Protein AF-A0A4Q0M5Y8-F1 (afdb_monomer_lite)

Foldseek 3Di:
DDDPALDLDPDVPDDPPDDDPVVVVVQVVLCCVLCVVLVPDPQWDWDWQDQPNKTKIWTAGNDPVFGWIWIWTDDPNFIKIKIKDFPDFDAPPPWTKTKIWIWIDTSPPDPDTWTWIWIWTDPGLVCLVRIDIDIGRDPPDPVNVVQFQPVQLRVQLSSLVVCPNPSRSNRSSNVSSRVNRD

Structure (mmCIF, N/CA/C/O backbone):
data_AF-A0A4Q0M5Y8-F1
#
_entry.id   AF-A0A4Q0M5Y8-F1
#
loop_
_atom_site.group_PDB
_atom_site.id
_atom_site.type_symbol
_atom_site.label_atom_id
_atom_site.label_alt_id
_atom_site.label_comp_id
_atom_site.label_asym_id
_atom_site.label_entity_id
_atom_site.label_seq_id
_atom_site.pdbx_PDB_ins_code
_atom_site.Cartn_x
_atom_site.Cartn_y
_atom_site.Cartn_z
_atom_site.occupancy
_atom_site.B_iso_or_equiv
_atom_site.auth_seq_id
_atom_site.auth_comp_id
_atom_site.auth_asym_id
_atom_site.auth_atom_id
_atom_site.pdbx_PDB_model_num
ATOM 1 N N . MET A 1 1 ? 12.370 16.295 13.239 1.00 26.67 1 MET A N 1
ATOM 2 C CA . MET A 1 1 ? 12.910 15.254 12.340 1.00 26.67 1 MET A CA 1
ATOM 3 C C . MET A 1 1 ? 12.007 15.235 11.122 1.00 26.67 1 MET A C 1
ATOM 5 O O . MET A 1 1 ? 10.800 15.134 11.296 1.00 26.67 1 MET A O 1
ATOM 9 N N . ALA A 1 2 ? 12.552 15.524 9.942 1.00 23.98 2 ALA A N 1
ATOM 10 C CA . ALA A 1 2 ? 11.771 15.720 8.724 1.00 23.98 2 ALA A CA 1
ATOM 11 C C . ALA A 1 2 ? 11.333 14.360 8.162 1.00 23.98 2 ALA A C 1
ATOM 13 O O . ALA A 1 2 ? 12.161 13.613 7.642 1.00 23.98 2 ALA A O 1
ATOM 14 N N . GLY A 1 3 ? 10.046 14.035 8.301 1.00 25.25 3 GLY A N 1
ATOM 15 C CA . GLY A 1 3 ? 9.447 12.865 7.664 1.00 25.25 3 GLY A CA 1
ATOM 16 C C . GLY A 1 3 ? 9.497 13.028 6.149 1.00 25.25 3 GLY A C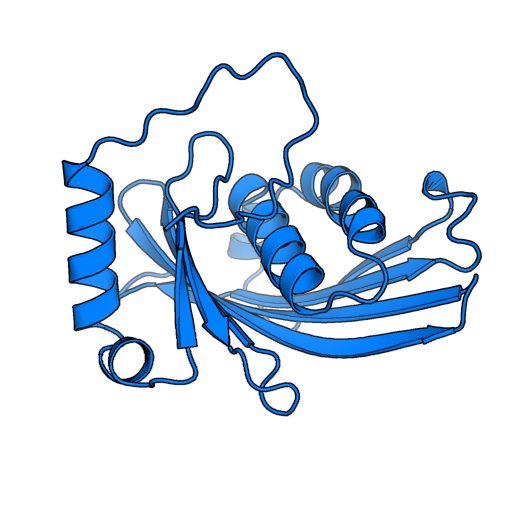 1
ATOM 17 O O . GLY A 1 3 ? 8.929 13.975 5.608 1.00 25.25 3 GLY A O 1
ATOM 18 N N . HIS A 1 4 ? 10.224 12.137 5.482 1.00 28.48 4 HIS A N 1
ATOM 19 C CA . HIS A 1 4 ? 10.259 12.042 4.028 1.00 28.48 4 HIS A CA 1
ATOM 20 C C . HIS A 1 4 ? 9.032 11.239 3.590 1.00 28.48 4 HIS A C 1
ATOM 22 O O . HIS A 1 4 ? 9.092 10.021 3.467 1.00 28.48 4 HIS A O 1
ATOM 28 N N . GLY A 1 5 ? 7.896 11.918 3.426 1.00 33.34 5 GLY A N 1
ATOM 29 C CA . GLY A 1 5 ? 6.733 11.330 2.765 1.00 33.34 5 GLY A CA 1
ATOM 30 C C . GLY A 1 5 ? 7.004 11.232 1.265 1.00 33.34 5 GLY A C 1
ATOM 31 O O . GLY A 1 5 ? 7.313 12.244 0.633 1.00 33.34 5 GLY A O 1
ATOM 32 N N . CYS A 1 6 ? 6.900 10.032 0.693 1.00 39.34 6 CYS A N 1
ATOM 33 C CA . CYS A 1 6 ? 6.895 9.852 -0.757 1.00 39.34 6 CYS A CA 1
ATOM 34 C C . CYS A 1 6 ? 5.561 10.396 -1.292 1.00 39.34 6 CYS A C 1
ATOM 36 O O . CYS A 1 6 ? 4.527 9.740 -1.221 1.00 39.34 6 CYS A O 1
ATOM 38 N N . GLY A 1 7 ? 5.568 11.655 -1.733 1.00 37.31 7 GLY A N 1
ATOM 39 C CA . GLY A 1 7 ? 4.396 12.326 -2.283 1.00 37.31 7 GLY A CA 1
ATOM 40 C C . GLY A 1 7 ? 4.082 11.821 -3.686 1.00 37.31 7 GLY A C 1
ATOM 41 O O . GLY A 1 7 ? 4.641 12.313 -4.662 1.00 37.31 7 GLY A O 1
ATOM 42 N N . CYS A 1 8 ? 3.156 10.876 -3.799 1.00 38.34 8 CYS A N 1
ATOM 43 C CA . CYS A 1 8 ? 2.543 10.518 -5.075 1.00 38.34 8 CYS A CA 1
ATOM 44 C C . CYS A 1 8 ? 1.396 11.494 -5.344 1.00 38.34 8 CYS A C 1
ATOM 46 O O . CYS A 1 8 ? 0.249 11.257 -4.986 1.00 38.34 8 CYS A O 1
ATOM 48 N N . GLY A 1 9 ? 1.747 12.658 -5.894 1.00 40.19 9 GLY A N 1
ATOM 49 C CA . GLY A 1 9 ? 0.818 13.764 -6.121 1.00 40.19 9 GLY A CA 1
ATOM 50 C C . GLY A 1 9 ? 1.440 14.845 -6.994 1.00 40.19 9 GLY A C 1
ATOM 51 O O . GLY A 1 9 ? 1.584 15.990 -6.574 1.00 40.19 9 GLY A O 1
ATOM 52 N N . GLY A 1 10 ? 1.876 14.466 -8.193 1.00 36.12 10 GLY A N 1
ATOM 53 C CA . GLY A 1 10 ? 2.345 15.404 -9.205 1.00 36.12 10 GLY A CA 1
ATOM 54 C C . GLY A 1 10 ? 1.178 16.056 -9.935 1.00 36.12 10 GLY A C 1
ATOM 55 O O . GLY A 1 10 ? 0.911 15.690 -11.065 1.00 36.12 10 GLY A O 1
ATOM 56 N N . ASP A 1 11 ? 0.516 17.017 -9.290 1.00 35.78 11 ASP A N 1
ATOM 57 C CA . ASP A 1 11 ? -0.146 18.131 -9.973 1.00 35.78 11 ASP A CA 1
ATOM 58 C C . ASP A 1 11 ? -0.009 19.374 -9.088 1.00 35.78 11 ASP A C 1
ATOM 60 O O . ASP A 1 11 ? -0.573 19.473 -7.994 1.00 35.78 11 ASP A O 1
ATOM 64 N N . GLY A 1 12 ? 0.800 20.329 -9.554 1.00 34.84 12 GLY A N 1
ATOM 65 C CA . GLY A 1 12 ? 1.208 21.550 -8.847 1.00 34.84 12 GLY A CA 1
ATOM 66 C C . GLY A 1 12 ? 0.095 22.574 -8.589 1.00 34.84 12 GLY A C 1
ATOM 67 O O . GLY A 1 12 ? 0.387 23.757 -8.426 1.00 34.84 12 GLY A O 1
ATOM 68 N N . SER A 1 13 ? -1.170 22.152 -8.564 1.00 35.44 13 SER A N 1
ATOM 69 C CA . SER A 1 13 ? -2.338 22.987 -8.266 1.00 35.44 13 SER A CA 1
ATOM 70 C C . SER A 1 13 ? -2.887 22.802 -6.850 1.00 35.44 13 SER A C 1
ATOM 72 O O . SER A 1 13 ? -3.682 23.625 -6.397 1.00 35.44 13 SER A O 1
ATOM 74 N N . ASN A 1 14 ? -2.472 21.760 -6.127 1.00 40.00 14 ASN A N 1
ATOM 75 C CA . ASN A 1 14 ? -2.890 21.556 -4.744 1.00 40.00 14 ASN A CA 1
ATOM 76 C C . ASN A 1 14 ? -1.882 22.242 -3.815 1.00 40.00 14 ASN A C 1
ATOM 78 O O . ASN A 1 14 ? -0.766 21.766 -3.622 1.00 40.00 14 ASN A O 1
ATOM 82 N N . GLY A 1 15 ? -2.267 23.393 -3.253 1.00 32.94 15 GLY A N 1
ATOM 83 C CA . GLY A 1 15 ? -1.515 24.033 -2.169 1.00 32.94 15 GLY A CA 1
ATOM 84 C C . GLY A 1 15 ? -1.272 23.065 -0.996 1.00 32.94 15 GLY A C 1
ATOM 85 O O . GLY A 1 15 ? -1.869 21.989 -0.957 1.00 32.94 15 GLY A O 1
ATOM 86 N N . PRO A 1 16 ? -0.412 23.412 -0.019 1.00 43.25 16 PRO A N 1
ATOM 87 C CA . PRO A 1 16 ? -0.099 22.514 1.089 1.00 43.25 16 PRO A CA 1
ATOM 88 C C . PRO A 1 16 ? -1.387 22.056 1.780 1.00 43.25 16 PRO A C 1
ATOM 90 O O . PRO A 1 16 ? -2.091 22.865 2.391 1.00 43.25 16 PRO A O 1
ATOM 93 N N . VAL A 1 17 ? -1.696 20.760 1.672 1.00 53.62 17 VAL A N 1
ATOM 94 C CA . VAL A 1 17 ? -2.857 20.161 2.331 1.00 53.62 17 VAL A CA 1
ATOM 95 C C . VAL A 1 17 ? -2.591 20.205 3.830 1.00 53.62 17 VAL A C 1
ATOM 97 O O . VAL A 1 17 ? -1.774 19.458 4.368 1.00 53.62 17 VAL A O 1
ATOM 100 N N . ARG A 1 18 ? -3.241 21.144 4.518 1.00 54.34 18 ARG A N 1
ATOM 101 C CA . ARG A 1 18 ? -3.193 21.227 5.976 1.00 54.34 18 ARG A CA 1
ATOM 102 C C . ARG A 1 18 ? -4.230 20.272 6.540 1.00 54.34 18 ARG A C 1
ATOM 104 O O . ARG A 1 18 ? -5.415 20.593 6.579 1.00 54.34 18 ARG A O 1
ATOM 111 N N . TYR A 1 19 ? -3.776 19.113 6.997 1.00 65.31 19 TYR A N 1
ATOM 112 C CA . TYR A 1 19 ? -4.625 18.215 7.767 1.00 65.31 19 TYR A CA 1
ATOM 113 C C . TYR A 1 19 ? -4.960 18.842 9.123 1.00 65.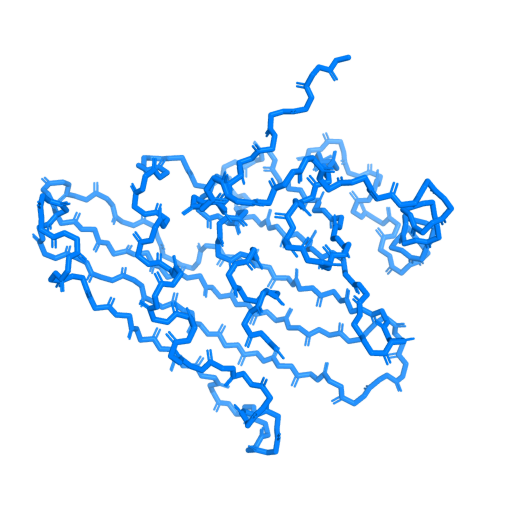31 19 TYR A C 1
ATOM 115 O O . TYR A 1 19 ? -4.102 19.426 9.789 1.00 65.31 19 TYR A O 1
ATOM 123 N N . ASN A 1 20 ? -6.219 18.725 9.541 1.00 71.06 20 ASN A N 1
ATOM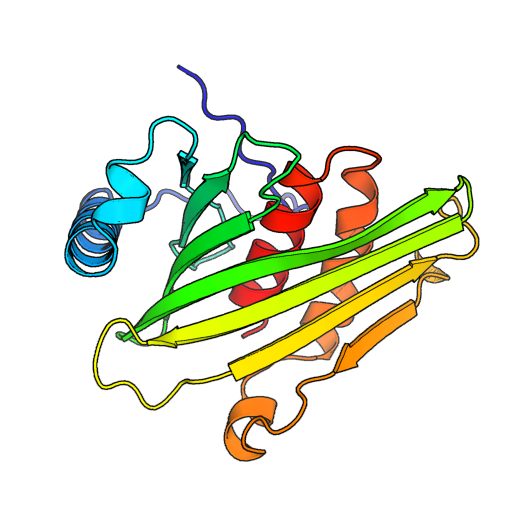 124 C CA . ASN A 1 20 ? -6.639 19.149 10.869 1.00 71.06 20 ASN A CA 1
ATOM 125 C C . ASN A 1 20 ? -5.947 18.262 11.921 1.00 71.06 20 ASN A C 1
ATOM 127 O O . ASN A 1 20 ? -6.111 17.042 11.900 1.00 71.06 20 ASN A O 1
ATOM 131 N N . ALA A 1 21 ? -5.201 18.874 12.848 1.00 72.94 21 ALA A N 1
ATOM 132 C CA . ALA A 1 21 ? -4.476 18.171 13.907 1.00 72.94 21 ALA A CA 1
ATOM 133 C C . ALA A 1 21 ? -5.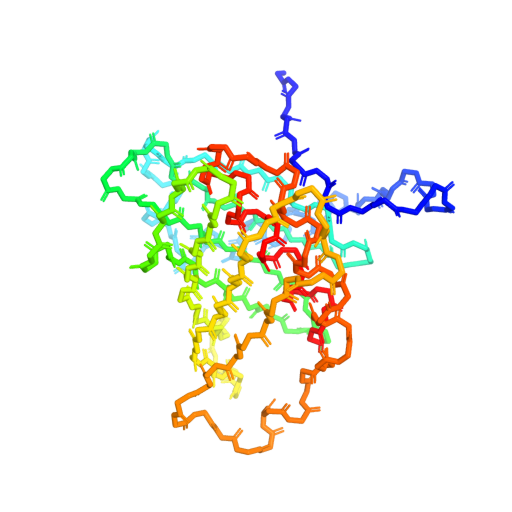386 17.247 14.737 1.00 72.94 21 ALA A C 1
ATOM 135 O O . ALA A 1 21 ? -4.990 16.131 15.062 1.00 72.94 21 ALA A O 1
ATOM 136 N N . THR A 1 22 ? -6.628 17.664 15.003 1.00 79.81 22 THR A N 1
ATOM 137 C CA . THR A 1 22 ? -7.631 16.845 15.697 1.00 79.81 22 THR A CA 1
ATOM 138 C C . THR A 1 22 ? -8.001 15.602 14.895 1.00 79.81 22 THR A C 1
ATOM 140 O O . THR A 1 22 ? -8.150 14.528 15.467 1.00 79.81 22 THR A O 1
ATOM 143 N N . SER A 1 23 ? -8.118 15.714 13.570 1.00 74.12 23 SER A N 1
ATOM 144 C CA . SER A 1 23 ? -8.430 14.571 12.708 1.00 74.12 23 SER A CA 1
ATOM 145 C C . SER A 1 23 ? -7.282 13.564 12.672 1.00 74.12 23 SER A C 1
ATOM 147 O O . SER A 1 23 ? -7.541 12.366 12.760 1.00 74.12 23 SER A O 1
ATOM 149 N N . VAL A 1 24 ? -6.020 14.017 12.603 1.00 77.25 24 VAL A N 1
ATOM 150 C CA . VAL A 1 24 ? -4.872 13.086 12.641 1.00 77.25 24 VAL A CA 1
ATOM 151 C C . VAL A 1 24 ? -4.692 12.468 14.016 1.00 77.25 24 VAL A C 1
ATOM 153 O O . VAL A 1 24 ? -4.402 11.276 14.095 1.00 77.25 24 VAL A O 1
ATOM 156 N N . GLN A 1 25 ? -4.949 13.213 15.091 1.00 81.56 25 GLN A N 1
ATOM 157 C CA . GLN A 1 25 ? -4.960 12.645 16.433 1.00 81.56 25 GLN A CA 1
ATOM 158 C C . GLN A 1 25 ? -6.043 11.566 16.568 1.00 81.56 25 GLN A C 1
ATOM 160 O O . GLN A 1 25 ? -5.734 10.451 16.979 1.00 81.56 25 GLN A O 1
ATOM 165 N N . LEU A 1 26 ? -7.276 11.851 16.137 1.00 83.00 26 LEU A N 1
ATOM 166 C CA . LEU A 1 26 ? -8.382 10.894 16.185 1.00 83.00 26 LEU A CA 1
ATOM 167 C C . LEU A 1 26 ? -8.079 9.628 15.371 1.00 83.00 26 LEU A C 1
ATOM 169 O O . LEU A 1 26 ? -8.319 8.518 15.844 1.00 83.00 26 LEU A O 1
ATOM 173 N N . LEU A 1 27 ? -7.530 9.780 14.161 1.00 81.19 27 LEU A N 1
ATOM 174 C CA . LEU A 1 27 ? -7.111 8.651 13.330 1.00 81.19 27 LEU A CA 1
ATOM 175 C C . LEU A 1 27 ? -6.006 7.837 14.013 1.00 81.19 27 LEU A C 1
ATOM 177 O O . LEU A 1 27 ? -6.081 6.613 14.029 1.00 81.19 27 LEU A O 1
ATOM 181 N N . THR A 1 28 ? -5.021 8.505 14.615 1.00 82.75 28 THR A N 1
ATOM 182 C CA . THR A 1 28 ? -3.912 7.849 15.326 1.00 82.75 28 THR A CA 1
ATOM 183 C C . THR A 1 28 ? -4.409 7.065 16.539 1.00 82.75 28 THR A C 1
ATOM 185 O O . THR A 1 28 ? -4.008 5.922 16.738 1.00 82.75 28 THR A O 1
ATOM 188 N N . GLU A 1 29 ? -5.310 7.638 17.336 1.00 86.31 29 GLU A N 1
ATOM 189 C CA . GLU A 1 29 ? -5.908 6.978 18.503 1.00 86.31 29 GLU A CA 1
ATOM 190 C C . GLU A 1 29 ? -6.747 5.759 18.096 1.00 86.31 29 GLU A C 1
ATOM 192 O O . GLU A 1 29 ? -6.647 4.694 18.713 1.00 86.31 29 GLU A O 1
ATOM 197 N N . ARG A 1 30 ? -7.533 5.876 17.017 1.00 84.38 30 ARG A N 1
ATOM 198 C CA . ARG A 1 30 ? -8.291 4.751 16.448 1.00 84.38 30 ARG A CA 1
ATOM 199 C C . ARG A 1 30 ? -7.363 3.660 15.921 1.00 84.38 30 ARG A C 1
ATOM 201 O O . ARG A 1 30 ? -7.542 2.503 16.290 1.00 84.38 30 ARG A O 1
ATOM 208 N N . ALA A 1 31 ? -6.362 4.022 15.122 1.00 84.75 31 ALA A N 1
ATOM 209 C CA . ALA A 1 31 ? -5.372 3.091 14.588 1.00 84.75 31 ALA A CA 1
ATOM 210 C C . ALA A 1 31 ? -4.656 2.332 15.714 1.00 84.75 31 ALA A C 1
ATOM 212 O O . ALA A 1 31 ? -4.579 1.106 15.686 1.00 84.75 31 ALA A O 1
ATOM 213 N N . ARG A 1 32 ? -4.219 3.051 16.754 1.00 85.62 32 ARG A N 1
ATOM 214 C CA . ARG A 1 32 ? -3.559 2.477 17.930 1.00 85.62 32 ARG A CA 1
ATOM 215 C C . ARG A 1 32 ? -4.467 1.514 18.692 1.00 85.62 32 ARG A C 1
ATOM 217 O O . ARG A 1 32 ? -4.024 0.441 19.076 1.00 85.62 32 ARG A O 1
ATOM 224 N N . THR A 1 33 ? -5.743 1.857 18.856 1.00 86.12 33 THR A N 1
ATOM 225 C CA . THR A 1 33 ? -6.715 0.994 19.549 1.00 86.12 33 THR A CA 1
ATOM 226 C C . THR A 1 33 ? -6.919 -0.340 18.822 1.00 86.12 33 THR A C 1
ATOM 228 O O . THR A 1 33 ? -7.020 -1.378 19.469 1.00 86.12 33 THR A O 1
ATOM 231 N N . PHE A 1 34 ? -6.972 -0.326 17.487 1.00 80.75 34 PHE A N 1
ATOM 232 C CA . PHE A 1 34 ? -7.214 -1.530 16.684 1.00 80.75 34 PHE A CA 1
ATOM 233 C C . PHE A 1 34 ? -5.949 -2.320 16.345 1.00 80.75 34 PHE A C 1
ATOM 235 O O . PHE A 1 34 ? -6.046 -3.508 16.049 1.00 80.75 34 PHE A O 1
ATOM 242 N N . ASN A 1 35 ? -4.775 -1.687 16.370 1.00 79.06 35 ASN A N 1
ATOM 243 C CA . ASN A 1 35 ? -3.526 -2.326 15.968 1.00 79.06 35 ASN A CA 1
ATOM 244 C C . ASN A 1 35 ? -2.341 -1.903 16.850 1.00 79.06 35 ASN A C 1
ATOM 246 O O . ASN A 1 35 ? -1.293 -1.484 16.366 1.00 79.06 35 ASN A O 1
ATOM 250 N N . GLN A 1 36 ? -2.517 -2.014 18.169 1.00 83.56 36 GLN A N 1
ATOM 251 C CA . GLN A 1 36 ? -1.508 -1.653 19.171 1.00 83.56 36 GLN A CA 1
ATOM 252 C C . GLN A 1 36 ? -0.155 -2.338 18.903 1.00 83.56 36 GLN A C 1
ATOM 254 O O . GLN A 1 36 ? 0.887 -1.695 18.997 1.00 83.56 36 GLN A O 1
ATOM 259 N N . ALA A 1 37 ? -0.174 -3.603 18.469 1.00 82.19 37 ALA A N 1
ATOM 260 C CA . ALA A 1 37 ? 1.030 -4.363 18.137 1.00 82.19 37 ALA A CA 1
ATOM 261 C C . ALA A 1 37 ? 1.878 -3.709 17.030 1.00 82.19 37 ALA A C 1
ATOM 263 O O . ALA A 1 37 ? 3.103 -3.743 17.113 1.00 82.19 37 ALA A O 1
ATOM 264 N N . ALA A 1 38 ? 1.255 -3.080 16.025 1.00 80.12 38 ALA A N 1
ATOM 265 C CA . ALA A 1 38 ? 1.988 -2.368 14.981 1.00 80.12 38 ALA A CA 1
ATOM 266 C C . ALA A 1 38 ? 2.667 -1.090 15.510 1.00 80.12 38 ALA A C 1
ATOM 268 O O . ALA A 1 38 ? 3.765 -0.752 15.084 1.00 80.12 38 ALA A O 1
ATOM 269 N N . PHE A 1 39 ? 2.048 -0.395 16.468 1.00 79.56 39 PHE A N 1
ATOM 270 C CA . PHE A 1 39 ? 2.638 0.799 17.090 1.00 79.56 39 PHE A CA 1
ATOM 271 C C . PHE A 1 39 ? 3.745 0.478 18.097 1.00 79.56 39 PHE A C 1
ATOM 273 O O . PHE A 1 39 ? 4.608 1.320 18.336 1.00 79.56 39 PHE A O 1
ATOM 280 N N . ASP A 1 40 ? 3.715 -0.715 18.688 1.00 81.62 40 ASP A N 1
ATOM 281 C CA . ASP A 1 40 ? 4.724 -1.167 19.648 1.00 81.62 40 ASP A CA 1
ATOM 282 C C . ASP A 1 40 ? 5.922 -1.852 18.967 1.00 81.62 40 ASP A C 1
ATOM 284 O O . ASP A 1 40 ? 6.924 -2.142 19.624 1.00 81.62 40 ASP A O 1
ATOM 288 N N . ASN A 1 41 ? 5.846 -2.106 17.655 1.00 77.56 41 ASN A N 1
ATOM 289 C CA . ASN A 1 41 ? 6.928 -2.717 16.895 1.00 77.56 41 ASN A CA 1
ATOM 290 C C . ASN A 1 41 ? 7.989 -1.663 16.513 1.00 77.56 41 ASN A C 1
ATOM 292 O O . ASN A 1 41 ? 7.707 -0.781 15.702 1.00 77.56 41 ASN A O 1
ATOM 296 N N . PRO A 1 42 ? 9.231 -1.762 17.024 1.00 75.31 42 PRO A N 1
ATOM 297 C CA . PRO A 1 42 ? 10.281 -0.781 16.746 1.00 75.31 42 PRO A CA 1
ATOM 298 C C . PRO A 1 42 ? 10.770 -0.788 15.288 1.00 75.31 42 PRO A C 1
ATOM 300 O O . PRO A 1 42 ? 11.410 0.173 14.865 1.00 75.31 42 PRO A O 1
ATOM 303 N N . ASN A 1 43 ? 10.475 -1.846 14.525 1.00 75.19 43 ASN A N 1
ATOM 304 C CA . ASN A 1 43 ? 10.810 -1.955 13.103 1.00 75.19 43 ASN A CA 1
ATOM 305 C C . ASN A 1 43 ? 9.755 -1.305 12.200 1.00 75.19 43 ASN A C 1
ATOM 307 O O . ASN A 1 43 ? 9.906 -1.306 10.982 1.00 75.19 43 ASN A O 1
ATOM 311 N N . LEU A 1 44 ? 8.670 -0.788 12.776 1.00 77.12 44 LEU A N 1
ATOM 312 C CA . LEU A 1 44 ? 7.622 -0.104 12.045 1.00 77.12 44 LEU A CA 1
ATOM 313 C C . LEU A 1 44 ? 7.720 1.404 12.290 1.00 77.12 44 LEU A C 1
ATOM 315 O O . LEU A 1 44 ? 7.788 1.872 13.426 1.00 77.12 44 LEU A O 1
ATOM 319 N N . GLN A 1 45 ? 7.722 2.185 11.214 1.00 79.00 45 GLN A N 1
ATOM 320 C CA . GLN A 1 45 ? 7.758 3.641 11.274 1.00 79.00 45 GLN A CA 1
ATOM 321 C C . GLN A 1 45 ? 6.414 4.222 10.867 1.00 79.00 45 GLN A C 1
ATOM 323 O O . GLN A 1 45 ? 5.894 3.942 9.790 1.00 79.00 45 GLN A O 1
ATOM 328 N N . THR A 1 46 ? 5.859 5.070 11.729 1.00 79.12 46 THR A N 1
ATOM 329 C CA . THR A 1 46 ? 4.628 5.797 11.429 1.00 79.12 46 THR A CA 1
ATOM 330 C C . THR A 1 46 ? 4.935 7.078 10.656 1.00 79.12 46 THR A C 1
ATOM 332 O O . THR A 1 46 ? 5.753 7.894 11.084 1.00 79.12 46 THR A O 1
ATOM 335 N N . SER A 1 47 ? 4.232 7.297 9.551 1.00 75.62 47 SER A N 1
ATOM 336 C CA . SER A 1 47 ? 4.282 8.521 8.762 1.00 75.62 47 SER A CA 1
ATOM 337 C C . SER A 1 47 ? 2.873 8.965 8.352 1.00 75.62 47 SER A C 1
ATOM 339 O O . SER A 1 47 ? 1.915 8.194 8.383 1.00 75.62 47 SER A O 1
ATOM 341 N N . LEU A 1 48 ? 2.717 10.246 8.016 1.00 73.81 48 LEU A N 1
ATOM 342 C CA . LEU A 1 48 ? 1.484 10.732 7.401 1.00 73.81 48 LEU A CA 1
ATOM 343 C C . LEU A 1 48 ? 1.608 10.565 5.890 1.00 73.81 48 LEU A C 1
ATOM 345 O O . LEU A 1 48 ? 2.509 11.149 5.284 1.00 73.81 48 LEU A O 1
ATOM 349 N N . LEU A 1 49 ? 0.681 9.819 5.295 1.00 71.81 49 LEU A N 1
ATOM 350 C CA . LEU A 1 49 ? 0.607 9.664 3.851 1.00 71.81 49 LEU A CA 1
ATOM 351 C C . LEU A 1 49 ? -0.333 10.735 3.300 1.00 71.81 49 LEU A C 1
ATOM 353 O O . LEU A 1 49 ? -1.512 10.798 3.657 1.00 71.81 49 LEU A O 1
ATOM 357 N N . ALA A 1 50 ? 0.197 11.616 2.455 1.00 63.53 50 ALA A N 1
ATOM 358 C CA . ALA A 1 50 ? -0.610 12.657 1.843 1.00 63.53 50 ALA A CA 1
ATOM 359 C C . ALA A 1 50 ? -1.369 12.091 0.637 1.00 63.53 50 ALA A C 1
ATOM 361 O O . ALA A 1 50 ? -0.765 11.860 -0.405 1.00 63.53 50 ALA A O 1
ATOM 362 N N . VAL A 1 51 ? -2.685 11.895 0.770 1.00 65.81 51 VAL A N 1
ATOM 363 C CA . VAL A 1 51 ? -3.523 11.310 -0.288 1.00 65.81 51 VAL A CA 1
ATOM 364 C C . VAL A 1 51 ? -4.670 12.253 -0.657 1.00 65.81 51 VAL A C 1
ATOM 366 O O . VAL A 1 51 ? -5.828 12.047 -0.290 1.00 65.81 51 VAL A O 1
ATOM 369 N N . GLY A 1 52 ? -4.354 13.328 -1.382 1.00 64.06 52 GLY A N 1
ATOM 370 C CA . GLY A 1 52 ? -5.350 14.319 -1.806 1.00 64.06 52 GLY A CA 1
ATOM 371 C C . GLY A 1 52 ? -6.154 14.886 -0.617 1.00 64.06 52 GLY A C 1
ATOM 372 O O . GLY A 1 52 ? -5.546 15.371 0.336 1.00 64.06 52 GLY A O 1
ATOM 373 N N . PRO A 1 53 ? -7.505 14.857 -0.636 1.00 62.66 53 PRO A N 1
ATOM 374 C CA . PRO A 1 53 ? -8.327 15.297 0.496 1.00 62.66 53 PRO A CA 1
ATOM 375 C C . PRO A 1 53 ? -8.436 14.257 1.626 1.00 62.66 53 PRO A C 1
ATOM 377 O O . PRO A 1 53 ? -8.991 14.568 2.681 1.00 62.66 53 PRO A O 1
ATOM 380 N N . ASN A 1 54 ? -7.955 13.027 1.418 1.00 70.12 54 ASN A N 1
ATOM 381 C CA . ASN A 1 54 ? -8.068 11.951 2.394 1.00 70.12 54 ASN A CA 1
ATOM 382 C C . ASN A 1 54 ? -6.908 12.013 3.387 1.00 70.12 54 ASN A C 1
ATOM 384 O O . ASN A 1 54 ? -5.737 12.101 3.019 1.00 70.12 54 ASN A O 1
ATOM 388 N N . LEU A 1 55 ? -7.246 11.931 4.671 1.00 73.81 55 LEU A N 1
ATOM 389 C CA . LEU A 1 55 ? -6.265 11.782 5.732 1.00 73.81 55 LEU A CA 1
ATOM 390 C C . LEU A 1 55 ? -5.907 10.301 5.884 1.00 73.81 55 LEU A C 1
ATOM 392 O O . LEU A 1 55 ? -6.785 9.485 6.187 1.00 73.81 55 LEU A O 1
ATOM 396 N N . ALA A 1 56 ? -4.623 9.986 5.722 1.00 81.81 56 ALA A N 1
ATOM 397 C CA . ALA A 1 56 ? -4.082 8.648 5.897 1.00 81.81 56 ALA A CA 1
ATOM 398 C C . ALA A 1 56 ? -2.841 8.651 6.808 1.00 81.81 56 ALA A C 1
ATOM 400 O O . ALA A 1 56 ? -1.998 9.550 6.760 1.00 81.81 56 ALA A O 1
ATOM 401 N N . LEU A 1 57 ? -2.749 7.632 7.654 1.00 83.94 57 LEU A N 1
ATOM 402 C CA . LEU A 1 57 ? -1.623 7.335 8.527 1.00 83.94 57 LEU A CA 1
ATOM 403 C C . LEU A 1 57 ? -1.014 6.021 8.049 1.00 83.94 57 LEU A C 1
ATOM 405 O O . LEU A 1 57 ? -1.678 4.992 8.097 1.00 83.94 57 LEU A O 1
ATOM 409 N N . GLU A 1 58 ? 0.226 6.057 7.596 1.00 86.12 58 GLU A N 1
ATOM 410 C CA . GLU A 1 58 ? 0.956 4.877 7.154 1.00 86.12 58 GLU A CA 1
ATOM 411 C C . GLU A 1 58 ? 1.879 4.386 8.270 1.00 86.12 58 GLU A C 1
ATOM 413 O O . GLU A 1 58 ? 2.565 5.172 8.919 1.00 86.12 58 GLU A O 1
ATOM 418 N N . ILE A 1 59 ? 1.905 3.078 8.490 1.00 85.50 59 ILE A N 1
ATOM 419 C CA . ILE A 1 59 ? 2.890 2.386 9.308 1.00 85.50 59 ILE A CA 1
ATOM 420 C C . ILE A 1 59 ? 3.656 1.460 8.375 1.00 85.50 59 ILE A C 1
ATOM 422 O O . ILE A 1 59 ? 3.113 0.473 7.887 1.00 85.50 59 ILE A O 1
ATOM 426 N N . LEU A 1 60 ? 4.913 1.800 8.127 1.00 84.44 60 LEU A N 1
ATOM 427 C CA . LEU A 1 60 ? 5.751 1.139 7.141 1.00 84.44 60 LEU A CA 1
ATOM 428 C C . LEU A 1 60 ? 6.847 0.341 7.831 1.00 84.44 60 LEU A C 1
ATOM 430 O O . LEU A 1 60 ? 7.508 0.846 8.740 1.00 84.44 60 LEU A O 1
ATOM 434 N N . SER A 1 61 ? 7.068 -0.887 7.381 1.00 81.44 61 SER A N 1
ATOM 435 C CA . SER A 1 61 ? 8.191 -1.679 7.863 1.00 81.44 61 SER A CA 1
ATOM 436 C C . SER A 1 61 ? 9.529 -1.136 7.373 1.00 81.44 61 SER A C 1
ATOM 438 O O . SER A 1 61 ? 9.657 -0.657 6.246 1.00 81.44 61 SER A O 1
ATOM 440 N N . SER A 1 62 ? 10.546 -1.200 8.229 1.00 77.00 62 SER A N 1
ATOM 441 C CA . SER A 1 62 ? 11.947 -0.984 7.860 1.00 77.00 62 SER A CA 1
ATOM 442 C C . SER A 1 62 ? 12.710 -2.288 7.610 1.00 77.00 62 SER A C 1
ATOM 444 O O . SER A 1 62 ? 13.890 -2.234 7.276 1.00 77.00 62 SER A O 1
ATOM 446 N N . ASP A 1 63 ? 12.074 -3.448 7.796 1.00 78.19 63 ASP A N 1
ATOM 447 C CA . ASP A 1 63 ? 12.678 -4.764 7.570 1.00 78.19 63 ASP A CA 1
ATOM 448 C C . ASP A 1 63 ? 12.460 -5.214 6.118 1.00 78.19 63 ASP A C 1
ATOM 450 O O . ASP A 1 63 ? 11.329 -5.375 5.663 1.00 78.19 63 ASP A O 1
ATOM 454 N N . GLU A 1 64 ? 13.547 -5.448 5.381 1.00 70.81 64 GLU A N 1
ATOM 455 C CA . GLU A 1 64 ? 13.492 -5.917 3.990 1.00 70.81 64 GLU A CA 1
ATOM 456 C C . GLU A 1 64 ? 12.895 -7.325 3.840 1.00 70.81 64 GLU A C 1
ATOM 458 O O . GLU A 1 64 ? 12.493 -7.696 2.733 1.00 70.81 64 GLU A O 1
ATOM 463 N N . ASN A 1 65 ? 12.820 -8.103 4.926 1.00 74.38 65 ASN A N 1
ATOM 464 C CA . ASN A 1 65 ? 12.162 -9.411 4.954 1.00 74.38 65 ASN A CA 1
ATOM 465 C C . ASN A 1 65 ? 10.662 -9.315 5.270 1.00 74.38 65 ASN A C 1
ATOM 467 O O . ASN A 1 65 ? 9.945 -10.297 5.087 1.00 74.38 65 ASN A O 1
ATOM 471 N N . ASP A 1 66 ? 10.186 -8.153 5.722 1.00 74.75 66 ASP A N 1
ATOM 472 C CA . ASP A 1 66 ? 8.783 -7.880 6.040 1.00 74.75 66 ASP A CA 1
ATOM 473 C C . ASP A 1 66 ? 8.340 -6.620 5.288 1.00 74.75 66 ASP A C 1
ATOM 475 O O . ASP A 1 66 ? 8.195 -5.544 5.865 1.00 74.75 66 ASP A O 1
ATOM 479 N N . LYS A 1 67 ? 8.179 -6.735 3.963 1.00 82.31 67 LYS A N 1
ATOM 480 C CA . LYS A 1 67 ? 7.872 -5.620 3.048 1.00 82.31 67 LYS A CA 1
ATOM 481 C C . LYS A 1 67 ? 6.400 -5.211 3.104 1.00 82.31 67 LYS A C 1
ATOM 483 O O . LYS A 1 67 ? 5.681 -5.304 2.108 1.00 82.31 67 LYS A O 1
ATOM 488 N N . LYS A 1 68 ? 5.968 -4.751 4.276 1.00 83.94 68 LYS A N 1
ATOM 489 C CA . LYS A 1 68 ? 4.572 -4.417 4.555 1.00 83.94 68 LYS A CA 1
ATOM 490 C C . LYS A 1 68 ? 4.353 -2.952 4.873 1.00 83.94 68 LYS A C 1
ATOM 492 O O . LYS A 1 68 ? 5.206 -2.288 5.470 1.00 83.94 68 LYS A O 1
ATOM 497 N N . SER A 1 69 ? 3.172 -2.478 4.497 1.00 87.50 69 SER A N 1
ATOM 498 C CA . SER A 1 69 ? 2.648 -1.168 4.860 1.00 87.50 69 SER A CA 1
ATOM 499 C C . SER A 1 69 ? 1.212 -1.307 5.352 1.00 87.50 69 SER A C 1
ATOM 501 O O . SER A 1 69 ? 0.378 -1.928 4.700 1.00 87.50 69 SER A O 1
ATOM 503 N N . LEU A 1 70 ? 0.921 -0.723 6.513 1.00 88.50 70 LEU A N 1
ATOM 504 C CA . LEU A 1 70 ? -0.429 -0.606 7.050 1.00 88.50 70 LEU A CA 1
ATOM 505 C C . LEU A 1 70 ? -0.867 0.848 6.952 1.00 88.50 70 LEU A C 1
ATOM 507 O O . LEU A 1 70 ? -0.324 1.713 7.638 1.00 88.50 70 LEU A O 1
ATOM 511 N N . VAL A 1 71 ? -1.880 1.125 6.143 1.00 88.19 71 VAL A N 1
ATOM 512 C CA . VAL A 1 71 ? -2.390 2.478 5.939 1.00 88.19 71 VAL A CA 1
ATOM 513 C C . VAL A 1 71 ? -3.777 2.611 6.551 1.00 88.19 71 VAL A C 1
ATOM 515 O O . VAL A 1 71 ? -4.759 2.055 6.067 1.00 88.19 71 VAL A O 1
ATOM 518 N N . PHE A 1 72 ? -3.879 3.376 7.628 1.00 87.81 72 PHE A N 1
ATOM 519 C CA . PHE A 1 72 ? -5.141 3.725 8.265 1.00 87.81 72 PHE A CA 1
ATOM 520 C C . PHE A 1 72 ? -5.688 4.984 7.614 1.00 87.81 72 PHE A C 1
ATOM 522 O O . PHE A 1 72 ? -4.981 5.981 7.517 1.00 87.81 72 PHE A O 1
ATOM 529 N N . PHE A 1 73 ? -6.947 4.983 7.202 1.00 85.94 73 PHE A N 1
ATOM 530 C CA . PHE A 1 73 ? -7.552 6.148 6.563 1.00 85.94 73 PHE A CA 1
ATOM 531 C C . PHE A 1 73 ? -9.018 6.300 6.948 1.00 85.94 73 PHE A C 1
ATOM 533 O O . PHE A 1 73 ? -9.691 5.343 7.340 1.00 85.94 73 PHE A O 1
ATOM 540 N N . GLN A 1 74 ? -9.521 7.527 6.836 1.00 79.56 74 GLN A N 1
ATOM 541 C CA . GLN A 1 74 ? -10.937 7.819 7.029 1.00 79.56 74 GLN A CA 1
ATOM 542 C C . GLN A 1 74 ? -11.598 8.130 5.688 1.00 79.56 74 GLN A C 1
ATOM 544 O O . GLN A 1 74 ? -11.133 8.994 4.949 1.00 79.56 74 GLN A O 1
ATOM 549 N N . ARG A 1 75 ? -12.723 7.470 5.401 1.00 74.31 75 ARG A N 1
ATOM 550 C CA . ARG A 1 75 ? -13.529 7.721 4.203 1.00 74.31 75 ARG A CA 1
ATOM 551 C C . ARG A 1 75 ? -15.016 7.608 4.508 1.00 74.31 75 ARG A C 1
ATOM 553 O O . ARG A 1 75 ? -15.446 6.663 5.167 1.00 74.31 75 ARG A O 1
ATOM 560 N N . ALA A 1 76 ? -15.801 8.580 4.038 1.00 69.44 76 ALA A N 1
ATOM 561 C CA . ALA A 1 76 ? -17.259 8.618 4.211 1.00 69.44 76 ALA A CA 1
ATOM 562 C C . ALA A 1 76 ? -17.721 8.375 5.670 1.00 69.44 76 ALA A C 1
ATOM 564 O O . ALA A 1 76 ? -18.707 7.691 5.919 1.00 69.44 76 ALA A O 1
ATOM 565 N N . GLY A 1 77 ? -16.975 8.901 6.651 1.00 70.75 77 GLY A N 1
ATOM 566 C CA . GLY A 1 77 ? -17.280 8.735 8.079 1.00 70.75 77 GLY A CA 1
ATOM 567 C C . GLY A 1 77 ? -16.856 7.395 8.695 1.00 70.75 77 GLY A C 1
ATOM 568 O O . GLY A 1 77 ? -16.989 7.230 9.904 1.00 70.75 77 GLY A O 1
ATOM 569 N N . THR A 1 78 ? -16.292 6.475 7.910 1.00 76.25 78 THR A N 1
ATOM 570 C CA . THR A 1 78 ? -15.767 5.181 8.377 1.00 76.25 78 THR A CA 1
ATOM 571 C C . THR A 1 78 ? -14.243 5.186 8.429 1.00 76.25 78 THR A C 1
ATOM 573 O O . THR A 1 78 ? -13.589 5.822 7.600 1.00 76.25 78 THR A O 1
ATOM 576 N N . PHE A 1 79 ? -13.677 4.490 9.414 1.00 83.25 79 PHE A N 1
ATOM 577 C CA . PHE A 1 79 ? -12.238 4.257 9.510 1.00 83.25 79 PHE A CA 1
ATOM 578 C C . PHE A 1 79 ? -11.914 2.883 8.940 1.00 83.25 79 PHE A C 1
ATOM 580 O O . PHE A 1 79 ? -12.570 1.900 9.282 1.00 83.25 79 PHE A O 1
ATOM 587 N N . ASN A 1 80 ? -10.897 2.826 8.093 1.00 86.19 80 ASN A N 1
ATOM 588 C CA . ASN A 1 80 ? -10.476 1.617 7.407 1.00 86.19 80 ASN A CA 1
ATOM 589 C C . ASN A 1 80 ? -8.964 1.441 7.568 1.00 86.19 80 ASN A C 1
ATOM 591 O O . ASN A 1 80 ? -8.236 2.409 7.805 1.00 86.19 80 ASN A O 1
ATOM 595 N N . ILE A 1 81 ? -8.513 0.201 7.440 1.00 89.12 81 ILE A N 1
ATOM 596 C CA . ILE A 1 81 ? -7.114 -0.181 7.317 1.00 89.12 81 ILE A CA 1
ATOM 597 C C . ILE A 1 81 ? -6.913 -0.801 5.940 1.00 89.12 81 ILE A C 1
ATOM 599 O O . ILE A 1 81 ? -7.709 -1.631 5.512 1.00 89.12 81 ILE A O 1
ATOM 603 N N . LEU A 1 82 ? -5.873 -0.362 5.251 1.00 89.44 82 LEU A N 1
ATOM 604 C CA . LEU A 1 82 ? -5.350 -0.946 4.030 1.00 89.44 82 LEU A CA 1
ATOM 605 C C . LEU A 1 82 ? -4.028 -1.626 4.392 1.00 89.44 82 LEU A C 1
ATOM 607 O O . LEU A 1 82 ? -3.060 -0.947 4.718 1.00 89.44 82 LEU A O 1
ATOM 611 N N . ASP A 1 83 ? -4.011 -2.949 4.378 1.00 90.38 83 ASP A N 1
ATOM 612 C CA . ASP A 1 83 ? -2.808 -3.766 4.505 1.00 90.38 83 ASP A CA 1
ATOM 613 C C . ASP A 1 83 ? -2.216 -3.978 3.109 1.00 90.38 83 ASP A C 1
ATOM 615 O O . ASP A 1 83 ? -2.947 -4.340 2.184 1.00 90.38 83 ASP A O 1
ATOM 619 N N . LEU A 1 84 ? -0.929 -3.691 2.938 1.00 90.69 84 LEU A N 1
ATOM 620 C CA . LEU A 1 84 ? -0.189 -3.793 1.685 1.00 90.69 84 LEU A CA 1
ATOM 621 C C . LEU A 1 84 ? 1.032 -4.679 1.888 1.00 90.69 84 LEU A C 1
ATOM 623 O O . LEU A 1 84 ? 1.829 -4.441 2.795 1.00 90.69 84 LEU A O 1
ATOM 627 N N . ASP A 1 85 ? 1.227 -5.621 0.973 1.00 91.06 85 ASP A N 1
ATOM 628 C CA . ASP A 1 85 ? 2.400 -6.489 0.924 1.00 91.06 85 ASP A CA 1
ATOM 629 C C . ASP A 1 85 ? 2.957 -6.540 -0.504 1.00 91.06 85 ASP A C 1
ATOM 631 O O . ASP A 1 85 ? 2.212 -6.656 -1.485 1.00 91.06 85 ASP A O 1
ATOM 635 N N . LEU A 1 86 ? 4.279 -6.465 -0.637 1.00 88.25 86 LEU A N 1
ATOM 636 C CA . LEU A 1 86 ? 4.968 -6.668 -1.908 1.00 88.25 86 LEU A CA 1
ATOM 637 C C . LEU A 1 86 ? 5.092 -8.162 -2.221 1.00 88.25 86 LEU A C 1
ATOM 639 O O . LEU A 1 86 ? 6.117 -8.798 -1.981 1.00 88.25 86 LEU A O 1
ATOM 643 N N . CYS A 1 87 ? 4.050 -8.697 -2.848 1.00 88.81 87 CYS A N 1
ATOM 644 C CA . CYS A 1 87 ? 3.978 -10.083 -3.305 1.00 88.81 87 CYS A CA 1
ATOM 645 C C . CYS A 1 87 ? 4.987 -10.432 -4.408 1.00 88.81 87 CYS A C 1
ATOM 647 O O . CYS A 1 87 ? 5.439 -11.575 -4.490 1.00 88.81 87 CYS A O 1
ATOM 649 N N . LYS A 1 88 ? 5.358 -9.464 -5.251 1.00 89.81 88 LYS A N 1
ATOM 650 C CA . LYS A 1 88 ? 6.449 -9.603 -6.220 1.00 89.81 88 LYS A CA 1
ATOM 651 C C . LYS A 1 88 ? 7.156 -8.267 -6.395 1.00 89.81 88 LYS A C 1
ATOM 653 O O . LYS A 1 88 ? 6.512 -7.235 -6.553 1.00 89.81 88 LYS A O 1
ATOM 658 N N . PHE A 1 89 ? 8.482 -8.294 -6.383 1.00 90.38 89 PHE A N 1
ATOM 659 C CA . PHE A 1 89 ? 9.307 -7.111 -6.599 1.00 90.38 89 PHE A CA 1
ATOM 660 C C . PHE A 1 89 ? 10.519 -7.493 -7.442 1.00 90.38 89 PHE A C 1
ATOM 662 O O . PHE A 1 89 ? 11.574 -7.826 -6.903 1.00 90.38 89 PHE A O 1
ATOM 669 N N . ASP A 1 90 ? 10.323 -7.517 -8.759 1.00 89.94 90 ASP A N 1
ATOM 670 C CA . ASP A 1 90 ? 11.338 -7.909 -9.732 1.00 89.94 90 ASP A CA 1
ATOM 671 C C . ASP A 1 90 ? 11.698 -6.711 -10.618 1.00 89.94 90 ASP A C 1
ATOM 673 O O . ASP A 1 90 ? 10.855 -6.165 -11.333 1.00 89.94 90 ASP A O 1
ATOM 677 N N . LEU A 1 91 ? 12.949 -6.263 -10.518 1.00 86.00 91 LEU A N 1
ATOM 678 C CA . LEU A 1 91 ? 13.461 -5.077 -11.198 1.00 86.00 91 LEU A CA 1
ATOM 679 C C . LEU A 1 91 ? 14.683 -5.463 -12.040 1.00 86.00 91 LEU A C 1
ATOM 681 O O . LEU A 1 91 ? 15.824 -5.263 -11.622 1.00 86.00 91 LEU A O 1
ATOM 685 N N . ASP A 1 92 ? 14.438 -6.006 -13.230 1.00 86.12 92 ASP A N 1
ATOM 686 C CA . ASP A 1 92 ? 15.466 -6.349 -14.220 1.00 86.12 92 ASP A CA 1
ATOM 687 C C . ASP A 1 92 ? 15.514 -5.292 -15.333 1.00 86.12 92 ASP A C 1
ATOM 689 O O . ASP A 1 92 ? 15.005 -5.479 -16.443 1.00 86.12 92 ASP A O 1
ATOM 693 N N . TYR A 1 93 ? 16.068 -4.120 -15.003 1.00 79.19 93 TYR A N 1
ATOM 694 C CA . TYR A 1 93 ? 16.032 -2.947 -15.879 1.00 79.19 93 TYR A CA 1
ATOM 695 C C . TYR A 1 93 ? 16.477 -3.266 -17.323 1.00 79.19 93 TYR A C 1
ATOM 697 O O . TYR A 1 93 ? 17.540 -3.852 -17.530 1.00 79.19 93 TYR A O 1
ATOM 705 N N . PRO A 1 94 ? 15.714 -2.823 -18.345 1.00 82.25 94 PRO A N 1
ATOM 706 C CA . PRO A 1 94 ? 14.610 -1.859 -18.279 1.00 82.25 94 PRO A CA 1
ATOM 707 C C . PRO A 1 94 ? 13.231 -2.485 -18.012 1.00 82.25 94 PRO A C 1
ATOM 709 O O . PRO A 1 94 ? 12.233 -1.766 -18.050 1.00 82.25 94 PRO A O 1
ATOM 712 N N . LYS A 1 95 ? 13.162 -3.796 -17.764 1.00 88.06 95 LYS A N 1
ATOM 713 C CA . LYS A 1 95 ? 11.924 -4.507 -17.452 1.00 88.06 95 LYS A CA 1
ATOM 714 C C . LYS A 1 95 ? 11.662 -4.458 -15.959 1.00 88.06 95 LYS A C 1
ATOM 716 O O . LYS A 1 95 ? 12.569 -4.625 -15.150 1.00 88.06 95 LYS A O 1
ATOM 721 N N . ILE A 1 96 ? 10.410 -4.258 -15.588 1.00 89.12 96 ILE A N 1
ATOM 722 C CA . ILE A 1 96 ? 10.004 -4.372 -14.196 1.00 89.12 96 ILE A CA 1
ATOM 723 C C . ILE A 1 96 ? 8.682 -5.117 -14.085 1.00 89.12 96 ILE A C 1
ATOM 725 O O . ILE A 1 96 ? 7.803 -4.998 -14.943 1.00 89.12 96 ILE A O 1
ATOM 729 N N . GLU A 1 97 ? 8.536 -5.849 -12.992 1.00 93.12 97 GLU A N 1
ATOM 730 C CA . GLU A 1 97 ? 7.294 -6.493 -12.607 1.00 93.12 97 GLU A CA 1
ATOM 731 C C . GLU A 1 97 ? 7.123 -6.370 -11.093 1.00 93.12 97 GLU A C 1
ATOM 733 O O . GLU A 1 97 ? 7.846 -6.978 -10.298 1.00 93.12 97 GLU A O 1
ATOM 738 N N . VAL A 1 98 ? 6.146 -5.562 -10.695 1.00 92.19 98 VAL A N 1
ATOM 739 C CA . VAL A 1 98 ? 5.810 -5.324 -9.293 1.00 92.19 98 VAL A CA 1
ATOM 740 C C . VAL A 1 98 ? 4.378 -5.782 -9.058 1.00 92.19 98 VAL A C 1
ATOM 742 O O . VAL A 1 98 ? 3.460 -5.345 -9.749 1.00 92.19 98 VAL A O 1
ATOM 745 N N . GLU A 1 99 ? 4.184 -6.661 -8.080 1.00 93.19 99 GLU A N 1
ATOM 746 C CA . GLU A 1 99 ? 2.872 -7.108 -7.618 1.00 93.19 99 GLU A CA 1
ATOM 747 C C . GLU A 1 99 ? 2.702 -6.720 -6.152 1.00 93.19 99 GLU A C 1
ATOM 749 O O . GLU A 1 99 ? 3.487 -7.126 -5.293 1.00 93.19 99 GLU A O 1
ATOM 754 N N . ILE A 1 100 ? 1.658 -5.946 -5.878 1.00 91.12 100 ILE A N 1
ATOM 755 C CA . ILE A 1 100 ? 1.286 -5.499 -4.540 1.00 91.12 100 ILE A CA 1
ATOM 756 C C . ILE A 1 100 ? -0.031 -6.166 -4.189 1.00 91.12 100 ILE A C 1
ATOM 758 O O . ILE A 1 100 ? -1.062 -5.901 -4.811 1.00 91.12 100 ILE A O 1
ATOM 762 N N . CYS A 1 101 ? 0.010 -7.047 -3.199 1.00 91.50 101 CYS A N 1
ATOM 763 C CA . CYS A 1 101 ? -1.186 -7.584 -2.584 1.00 91.50 101 CYS A CA 1
ATOM 764 C C . CYS A 1 101 ? -1.737 -6.564 -1.603 1.00 91.50 101 CYS A C 1
ATOM 766 O O . CYS A 1 101 ? -0.981 -5.911 -0.888 1.00 91.50 101 CYS A O 1
ATOM 768 N N . PHE A 1 102 ? -3.056 -6.448 -1.560 1.00 90.44 102 PHE A N 1
ATOM 769 C CA . PHE A 1 102 ? -3.704 -5.535 -0.649 1.00 90.44 102 PHE A CA 1
ATOM 770 C C . PHE A 1 102 ? -4.967 -6.121 -0.036 1.00 90.44 102 PHE A C 1
ATOM 772 O O . PHE A 1 102 ? -5.684 -6.908 -0.659 1.00 90.44 102 PHE A O 1
ATOM 779 N N . GLU A 1 103 ? -5.253 -5.697 1.186 1.00 89.88 103 GLU A N 1
ATOM 780 C CA . GLU A 1 103 ? -6.486 -6.003 1.892 1.00 89.88 103 GLU A CA 1
ATOM 781 C C . GLU A 1 103 ? -7.014 -4.738 2.567 1.00 89.88 103 GLU A C 1
ATOM 783 O O . GLU A 1 103 ? -6.321 -4.111 3.359 1.00 89.88 103 GLU A O 1
ATOM 788 N N . ILE A 1 104 ? -8.246 -4.345 2.255 1.00 87.94 104 ILE A N 1
ATOM 789 C CA . ILE A 1 104 ? -8.940 -3.264 2.951 1.00 87.94 104 ILE A CA 1
ATOM 790 C C . ILE A 1 104 ? -9.923 -3.898 3.909 1.00 87.94 104 ILE A C 1
ATOM 792 O O . ILE A 1 104 ? -10.773 -4.683 3.493 1.00 87.94 104 ILE A O 1
ATOM 796 N N . SER A 1 105 ? -9.827 -3.514 5.173 1.00 86.94 105 SER A N 1
ATOM 797 C CA . SER A 1 105 ? -10.747 -3.918 6.222 1.00 86.94 105 SER A CA 1
ATOM 798 C C . SER A 1 105 ? -11.242 -2.698 7.000 1.00 86.94 105 SER A C 1
ATOM 800 O O . SER A 1 105 ? -10.524 -1.707 7.141 1.00 86.94 105 SER A O 1
ATOM 802 N N . PRO A 1 106 ? -12.458 -2.739 7.552 1.00 86.00 106 PRO A N 1
ATOM 803 C CA . PRO A 1 106 ? -12.944 -1.682 8.421 1.00 86.00 106 PRO A CA 1
ATOM 804 C C . PRO A 1 106 ? -12.309 -1.806 9.812 1.00 86.00 106 PRO A C 1
ATOM 806 O O . PRO A 1 106 ? -12.096 -2.908 10.318 1.00 86.00 106 PRO A O 1
ATOM 809 N N . LEU A 1 107 ? -12.062 -0.677 10.479 1.00 79.00 107 LEU A N 1
ATOM 810 C CA . LEU A 1 107 ? -11.712 -0.656 11.902 1.00 79.00 107 LEU A CA 1
ATOM 811 C C . LEU A 1 107 ? -12.996 -0.827 12.737 1.00 79.00 107 LEU A C 1
ATOM 813 O O . LEU A 1 107 ? -13.547 0.146 13.258 1.00 79.00 107 LEU A O 1
ATOM 817 N N . GLY A 1 108 ? -13.519 -2.057 12.796 1.00 73.06 108 GLY A N 1
ATOM 818 C CA . GLY A 1 108 ? -14.764 -2.424 13.489 1.00 73.06 108 GLY A CA 1
ATOM 819 C C . GLY A 1 108 ? -15.762 -3.162 12.588 1.00 73.06 108 GLY A C 1
ATOM 820 O O . GLY A 1 108 ? -15.367 -3.826 11.635 1.00 73.06 108 GLY A O 1
ATOM 821 N N . ASP A 1 109 ? -17.062 -3.026 12.862 1.00 65.56 109 ASP A N 1
ATOM 822 C CA . ASP A 1 109 ? -18.141 -3.741 12.150 1.00 65.56 109 ASP A CA 1
ATOM 823 C C . ASP A 1 109 ? -18.575 -3.050 10.841 1.00 65.56 109 ASP A C 1
ATOM 825 O O . ASP A 1 109 ? -19.752 -2.769 10.610 1.00 65.56 109 ASP A O 1
ATOM 829 N N . GLY A 1 110 ? -17.614 -2.727 9.974 1.00 66.06 110 GLY A N 1
ATOM 830 C CA . GLY A 1 110 ? -17.906 -2.181 8.647 1.00 66.06 110 GLY A CA 1
ATOM 831 C C . GLY A 1 110 ? -18.166 -3.272 7.594 1.00 66.06 110 GLY A C 1
ATOM 832 O O . GLY A 1 110 ? -17.711 -4.407 7.741 1.00 66.06 110 GLY A O 1
ATOM 833 N N . PRO A 1 111 ? -18.856 -2.945 6.488 1.00 66.06 111 PRO A N 1
ATOM 834 C CA . PRO A 1 111 ? -19.093 -3.897 5.401 1.00 66.06 111 PRO A CA 1
ATOM 835 C C . PRO A 1 111 ? -17.925 -3.989 4.403 1.00 66.06 111 PRO A C 1
ATOM 837 O O . PRO A 1 111 ? -17.910 -4.880 3.558 1.00 66.06 111 PRO A O 1
ATOM 840 N N . LEU A 1 112 ? -16.963 -3.061 4.456 1.00 72.25 112 LEU A N 1
ATOM 841 C CA . LEU A 1 112 ? -15.939 -2.915 3.425 1.00 72.25 112 LEU A CA 1
ATOM 842 C C . LEU A 1 112 ? -14.771 -3.877 3.654 1.00 72.25 112 LEU A C 1
ATOM 844 O O . LEU A 1 112 ? -13.794 -3.518 4.302 1.00 72.25 112 LEU A O 1
ATOM 848 N N . LYS A 1 113 ? -14.869 -5.086 3.099 1.00 79.12 113 LYS A N 1
ATOM 849 C CA . LYS A 1 113 ? -13.747 -6.024 3.005 1.00 79.12 113 LYS A CA 1
ATOM 850 C C . LYS A 1 113 ? -13.376 -6.236 1.545 1.00 79.12 113 LYS A C 1
ATOM 852 O O . LYS A 1 113 ? -14.167 -6.785 0.783 1.00 79.12 113 LYS A O 1
ATOM 857 N N . ILE A 1 114 ? -12.192 -5.775 1.162 1.00 84.19 114 ILE A N 1
ATOM 858 C CA . ILE A 1 114 ? -11.635 -5.945 -0.185 1.00 84.19 114 ILE A CA 1
ATOM 859 C C . ILE A 1 114 ? -10.331 -6.692 -0.042 1.00 84.19 114 ILE A C 1
ATOM 861 O O . ILE A 1 114 ? -9.525 -6.336 0.808 1.00 84.19 114 ILE A O 1
ATOM 865 N N . LYS A 1 115 ? -10.089 -7.669 -0.907 1.00 87.25 115 LYS A N 1
ATOM 866 C CA . LYS A 1 115 ? -8.772 -8.280 -1.032 1.00 87.25 115 LYS A CA 1
ATOM 867 C C . LYS A 1 115 ? -8.415 -8.394 -2.496 1.00 87.25 115 LYS A C 1
ATOM 869 O O . LYS A 1 115 ? -9.245 -8.803 -3.300 1.00 87.25 115 LYS A O 1
ATOM 874 N N . GLY A 1 116 ? -7.192 -8.039 -2.849 1.00 88.38 116 GLY A N 1
ATOM 875 C CA . GLY A 1 116 ? -6.774 -8.091 -4.234 1.00 88.38 116 GLY A CA 1
ATOM 876 C C . GLY A 1 116 ? -5.286 -7.905 -4.429 1.00 88.38 116 GLY A C 1
ATOM 877 O O . GLY A 1 116 ? -4.496 -7.933 -3.487 1.00 88.38 116 GLY A O 1
ATOM 878 N N . LYS A 1 117 ? -4.917 -7.749 -5.693 1.00 90.88 117 LYS A N 1
ATOM 879 C CA . LYS A 1 117 ? -3.550 -7.590 -6.162 1.00 90.88 117 LYS A CA 1
ATOM 880 C C . LYS A 1 117 ? -3.518 -6.552 -7.264 1.00 90.88 117 LYS A C 1
ATOM 882 O O . LYS A 1 117 ? -4.324 -6.625 -8.187 1.00 90.88 117 LYS A O 1
ATOM 887 N N . ILE A 1 118 ? -2.583 -5.617 -7.186 1.00 89.44 118 ILE A N 1
ATOM 888 C CA . ILE A 1 118 ? -2.244 -4.712 -8.282 1.00 89.44 118 ILE A CA 1
ATOM 889 C C . ILE A 1 118 ? -0.914 -5.178 -8.848 1.00 89.44 118 ILE A C 1
ATOM 891 O O . ILE A 1 118 ? 0.080 -5.234 -8.128 1.00 89.44 118 ILE A O 1
ATOM 895 N N . ARG A 1 119 ? -0.893 -5.493 -10.138 1.00 92.06 119 ARG A N 1
ATOM 896 C CA . ARG A 1 119 ? 0.319 -5.836 -10.874 1.00 92.06 119 ARG A CA 1
ATOM 897 C C . ARG A 1 119 ? 0.627 -4.742 -11.879 1.00 92.06 119 ARG A C 1
ATOM 899 O O . ARG A 1 119 ? -0.210 -4.410 -12.720 1.00 92.06 119 ARG A O 1
ATOM 906 N N . ILE A 1 120 ? 1.840 -4.218 -11.782 1.00 90.25 120 ILE A N 1
ATOM 907 C CA . ILE A 1 120 ? 2.416 -3.215 -12.669 1.00 90.25 120 ILE A CA 1
ATOM 908 C C . ILE A 1 120 ? 3.555 -3.903 -13.411 1.00 90.25 120 ILE A C 1
ATOM 910 O O . ILE A 1 120 ? 4.523 -4.354 -12.800 1.00 90.25 120 ILE A O 1
ATOM 914 N N . GLU A 1 121 ? 3.423 -4.005 -14.726 1.00 91.75 121 GLU A N 1
ATOM 915 C CA . GLU A 1 121 ? 4.409 -4.652 -15.583 1.00 91.75 121 GLU A CA 1
ATOM 916 C C . GLU A 1 121 ? 4.812 -3.703 -16.702 1.00 91.75 121 GLU A C 1
ATOM 918 O O . GLU A 1 121 ? 3.973 -3.243 -17.479 1.00 91.75 121 GLU A O 1
ATOM 923 N N . CYS A 1 122 ? 6.109 -3.435 -16.800 1.00 88.62 122 CYS A N 1
ATOM 924 C CA . CYS A 1 122 ? 6.687 -2.613 -17.851 1.00 88.62 122 CYS A CA 1
ATOM 925 C C . CYS A 1 122 ? 7.790 -3.399 -18.539 1.00 88.62 122 CYS A C 1
ATOM 927 O O . CYS A 1 122 ? 8.729 -3.853 -17.891 1.00 88.62 122 CYS A O 1
ATOM 929 N N . LEU A 1 123 ? 7.717 -3.510 -19.864 1.00 86.38 123 LEU A N 1
ATOM 930 C CA . LEU A 1 123 ? 8.799 -4.106 -20.651 1.00 86.38 123 LEU A CA 1
ATOM 931 C C . LEU A 1 123 ? 9.952 -3.123 -20.901 1.00 86.38 123 LEU A C 1
ATOM 933 O O . LEU A 1 123 ? 11.067 -3.548 -21.197 1.00 86.38 123 LEU A O 1
ATOM 937 N N . ASP A 1 124 ? 9.671 -1.824 -20.798 1.00 85.06 124 ASP A N 1
ATOM 938 C CA . ASP A 1 124 ? 10.648 -0.752 -20.937 1.00 85.06 124 ASP A CA 1
ATOM 939 C C . ASP A 1 124 ? 10.206 0.476 -20.128 1.00 85.06 124 ASP A C 1
ATOM 941 O O . ASP A 1 124 ? 9.284 1.195 -20.517 1.00 85.06 124 ASP A O 1
ATOM 945 N N . ILE A 1 125 ? 10.871 0.729 -18.998 1.00 80.88 125 ILE A N 1
ATOM 946 C CA . ILE A 1 125 ? 10.588 1.887 -18.135 1.00 80.88 125 ILE A CA 1
ATOM 947 C C . ILE A 1 125 ? 10.844 3.248 -18.803 1.00 80.88 125 ILE A C 1
ATOM 949 O O . ILE A 1 125 ? 10.338 4.260 -18.321 1.00 80.88 125 ILE A O 1
ATOM 953 N N . SER A 1 126 ? 11.608 3.303 -19.902 1.00 81.88 126 SER A N 1
ATOM 954 C CA . SER A 1 126 ? 11.809 4.547 -20.659 1.00 81.88 126 SER A CA 1
ATOM 955 C C . SER A 1 126 ? 10.561 4.959 -21.447 1.00 81.88 126 SER A C 1
ATOM 957 O O . SER A 1 126 ? 10.439 6.117 -21.852 1.00 81.88 126 SER A O 1
ATOM 959 N N . ASN A 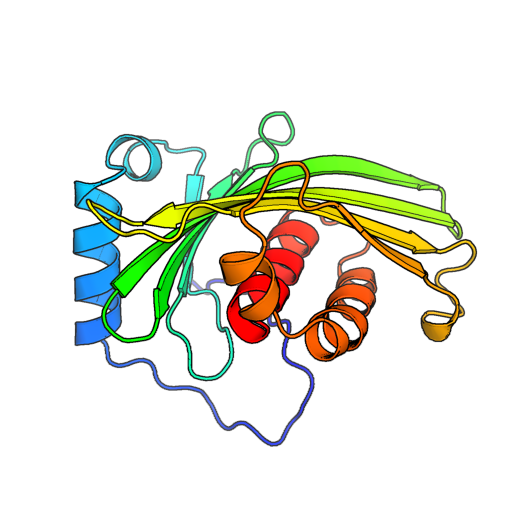1 127 ? 9.594 4.043 -21.583 1.00 80.75 127 ASN A N 1
ATOM 960 C CA . ASN A 1 127 ? 8.274 4.284 -22.144 1.00 80.75 127 ASN A CA 1
ATOM 961 C C . ASN A 1 127 ? 7.164 3.971 -21.112 1.00 80.75 127 ASN A C 1
ATOM 963 O O . ASN A 1 127 ? 6.487 2.946 -21.229 1.00 80.75 127 ASN A O 1
ATOM 967 N N . PRO A 1 128 ? 6.926 4.848 -20.113 1.00 68.31 128 PRO A N 1
ATOM 968 C CA . PRO A 1 128 ? 5.956 4.608 -19.037 1.00 68.31 128 PRO A CA 1
ATOM 969 C C . PRO A 1 128 ? 4.522 4.358 -19.519 1.00 68.31 128 PRO A C 1
ATOM 971 O O . PRO A 1 128 ? 3.757 3.655 -18.866 1.00 68.31 128 PRO A O 1
ATOM 974 N N . SER A 1 129 ? 4.141 4.908 -20.676 1.00 70.25 129 SER A N 1
ATOM 975 C CA . SER A 1 129 ? 2.826 4.680 -21.290 1.00 70.25 129 SER A CA 1
ATOM 976 C C . SER A 1 129 ? 2.665 3.275 -21.881 1.00 70.25 129 SER A C 1
ATOM 978 O O . SER A 1 129 ? 1.545 2.867 -22.176 1.00 70.25 129 SER A O 1
ATOM 980 N N . GLY A 1 130 ? 3.763 2.528 -22.040 1.00 75.75 130 GLY A N 1
ATOM 981 C CA . GLY A 1 130 ? 3.771 1.114 -22.413 1.00 75.75 130 GLY A CA 1
ATOM 982 C C . GLY A 1 130 ? 3.637 0.154 -21.227 1.00 75.75 130 GLY A C 1
ATOM 983 O O . GLY A 1 130 ? 3.588 -1.057 -21.437 1.00 75.75 130 GLY A O 1
ATOM 984 N N . CYS A 1 131 ? 3.586 0.665 -19.995 1.00 83.38 131 CYS A N 1
ATOM 985 C CA . CYS A 1 131 ? 3.357 -0.148 -18.811 1.00 83.38 131 CYS A CA 1
ATOM 986 C C . CYS A 1 131 ? 1.907 -0.627 -18.742 1.00 83.38 131 CYS A C 1
ATOM 988 O O . CYS A 1 131 ? 0.961 0.135 -18.943 1.00 83.38 131 CYS A O 1
ATOM 990 N N . SER A 1 132 ? 1.732 -1.899 -18.414 1.00 87.12 132 SER A N 1
ATOM 991 C CA . SER A 1 132 ? 0.430 -2.501 -18.176 1.00 87.12 132 SER A CA 1
ATOM 992 C C . SER A 1 132 ? 0.126 -2.537 -16.682 1.00 87.12 132 SER A C 1
ATOM 994 O O . SER A 1 132 ? 1.000 -2.800 -15.855 1.00 87.12 132 SER A O 1
ATOM 996 N N . ILE A 1 133 ? -1.132 -2.261 -16.343 1.00 85.12 133 ILE A N 1
ATOM 997 C CA . ILE A 1 133 ? -1.650 -2.398 -14.985 1.00 85.12 133 ILE A CA 1
ATOM 998 C C . ILE A 1 133 ? -2.796 -3.384 -15.031 1.00 85.12 133 ILE A C 1
ATOM 1000 O O . ILE A 1 133 ? -3.767 -3.194 -15.768 1.00 85.12 133 ILE A O 1
ATOM 1004 N N . SER A 1 134 ? -2.684 -4.422 -14.219 1.00 86.88 134 SER A N 1
ATOM 1005 C CA . SER A 1 134 ? -3.743 -5.395 -14.001 1.00 86.88 134 SER A CA 1
ATOM 1006 C C . SER A 1 134 ? -4.107 -5.418 -12.528 1.00 86.88 134 SER A C 1
ATOM 1008 O O . SER A 1 134 ? -3.256 -5.222 -11.660 1.00 86.88 134 SER A O 1
ATOM 1010 N N . ILE A 1 135 ? -5.396 -5.594 -12.253 1.00 83.56 135 ILE A N 1
ATOM 1011 C CA . ILE A 1 135 ? -5.903 -5.692 -10.892 1.00 83.56 135 ILE A CA 1
ATOM 1012 C C . ILE A 1 135 ? -6.743 -6.951 -10.806 1.00 83.56 135 ILE A C 1
ATOM 1014 O O . ILE A 1 135 ? -7.667 -7.140 -11.596 1.00 83.56 135 ILE A O 1
ATOM 1018 N N . ASP A 1 136 ? -6.394 -7.801 -9.854 1.00 85.56 136 ASP A N 1
ATOM 1019 C CA . ASP A 1 136 ? -7.114 -9.023 -9.539 1.00 85.56 136 ASP A CA 1
ATOM 1020 C C . ASP A 1 136 ? -7.712 -8.878 -8.141 1.00 85.56 136 ASP A C 1
ATOM 1022 O O . ASP A 1 136 ? -6.988 -8.821 -7.151 1.00 85.56 136 ASP A O 1
ATOM 1026 N N . LEU A 1 137 ? -9.036 -8.766 -8.056 1.00 76.81 137 LEU A N 1
ATOM 1027 C CA . LEU A 1 137 ? -9.758 -8.649 -6.787 1.00 76.81 137 LEU A CA 1
ATOM 1028 C C . LEU A 1 137 ? -10.211 -10.004 -6.216 1.00 76.81 137 LEU A C 1
ATOM 1030 O O . LEU A 1 137 ? -10.977 -10.026 -5.247 1.00 76.81 137 LEU A O 1
ATOM 1034 N N . GLY A 1 138 ? -9.801 -11.126 -6.816 1.00 74.44 138 GLY A N 1
ATOM 1035 C CA . GLY A 1 138 ? -10.200 -12.464 -6.386 1.00 74.44 138 GLY A CA 1
ATOM 1036 C C . GLY A 1 138 ? -11.715 -12.598 -6.178 1.00 74.44 138 GLY A C 1
ATOM 1037 O O . GLY A 1 138 ? -12.513 -12.262 -7.054 1.00 74.44 138 GLY A O 1
ATOM 1038 N N . GLU A 1 139 ? -12.112 -13.062 -4.989 1.00 65.38 139 GLU A N 1
ATOM 1039 C CA . GLU A 1 139 ? -13.514 -13.272 -4.585 1.00 65.38 139 GLU A CA 1
ATOM 1040 C C . GLU A 1 139 ? -14.178 -12.037 -3.937 1.00 65.38 139 GLU A C 1
ATOM 1042 O O . GLU A 1 139 ? -15.186 -12.163 -3.242 1.00 65.38 139 GLU A O 1
ATOM 1047 N N . THR A 1 140 ? -13.639 -10.828 -4.131 1.00 68.56 140 THR A N 1
ATOM 1048 C CA . THR A 1 140 ? -14.261 -9.607 -3.587 1.00 68.56 140 THR A CA 1
ATOM 1049 C C . THR A 1 140 ? -15.662 -9.392 -4.176 1.00 68.56 140 THR A C 1
ATOM 1051 O O . THR A 1 140 ? -15.849 -9.454 -5.396 1.00 68.56 140 THR A O 1
ATOM 1054 N N . ASP A 1 141 ? -16.634 -9.076 -3.312 1.00 61.78 141 ASP A N 1
ATOM 1055 C CA . ASP A 1 141 ? -18.033 -8.821 -3.675 1.00 61.78 141 ASP A CA 1
ATOM 1056 C C . ASP A 1 141 ? -18.157 -7.786 -4.812 1.00 61.78 141 ASP A C 1
ATOM 1058 O O . ASP A 1 141 ? -17.560 -6.706 -4.773 1.00 61.78 141 ASP A O 1
ATOM 1062 N N . ARG A 1 142 ? -18.964 -8.105 -5.834 1.00 63.75 142 ARG A N 1
ATOM 1063 C CA . ARG A 1 142 ? -19.160 -7.269 -7.033 1.00 63.75 142 ARG A CA 1
ATOM 1064 C C . ARG A 1 142 ? -19.659 -5.857 -6.717 1.00 63.75 142 ARG A C 1
ATOM 1066 O O . ARG A 1 142 ? -19.303 -4.928 -7.437 1.00 63.75 142 ARG A O 1
ATOM 1073 N N . GLY A 1 143 ? -20.458 -5.680 -5.664 1.00 63.69 143 GLY A N 1
ATOM 1074 C CA . GLY A 1 143 ? -20.931 -4.367 -5.222 1.00 63.69 143 GLY A CA 1
ATOM 1075 C C . GLY A 1 143 ? -19.805 -3.483 -4.686 1.00 63.69 143 GLY A C 1
ATOM 1076 O O . GLY A 1 143 ? -19.864 -2.263 -4.816 1.00 63.69 143 GLY A O 1
ATOM 1077 N N . ILE A 1 144 ? -18.747 -4.095 -4.154 1.00 65.44 144 ILE A N 1
ATOM 1078 C CA . ILE A 1 144 ? -17.572 -3.395 -3.641 1.00 65.44 144 ILE A CA 1
ATOM 1079 C C . ILE A 1 144 ? -16.600 -3.040 -4.778 1.00 65.44 144 ILE A C 1
ATOM 1081 O O . ILE A 1 144 ? -16.005 -1.964 -4.760 1.00 65.44 144 ILE A O 1
ATOM 1085 N N . GLN A 1 145 ? -16.494 -3.876 -5.820 1.00 66.06 145 GLN A N 1
ATOM 1086 C CA . GLN A 1 145 ? -15.669 -3.573 -7.004 1.00 66.06 145 GLN A CA 1
ATOM 1087 C C . GLN A 1 145 ? -16.101 -2.279 -7.715 1.00 66.06 145 GLN A C 1
ATOM 1089 O O . GLN A 1 145 ? -15.274 -1.596 -8.314 1.00 66.06 145 GLN A O 1
ATOM 1094 N N . ALA A 1 146 ? -17.390 -1.929 -7.634 1.00 66.94 146 ALA A N 1
ATOM 1095 C CA . ALA A 1 146 ? -17.940 -0.702 -8.207 1.00 66.94 146 ALA A CA 1
ATOM 1096 C C . ALA A 1 146 ? -17.514 0.577 -7.461 1.00 66.94 146 ALA A C 1
ATOM 1098 O O . ALA A 1 146 ? -17.679 1.670 -7.999 1.00 66.94 146 ALA A O 1
ATOM 1099 N N . LEU A 1 147 ? -16.981 0.458 -6.240 1.00 73.12 147 LEU A N 1
ATOM 1100 C CA . LEU A 1 147 ? -16.489 1.602 -5.469 1.00 73.12 147 LEU A CA 1
ATOM 1101 C C . LEU A 1 147 ? -15.104 2.060 -5.936 1.00 73.12 147 LEU A C 1
ATOM 1103 O O . LEU A 1 147 ? -14.736 3.201 -5.697 1.00 73.12 147 LEU A O 1
ATOM 1107 N N . ILE A 1 148 ? -14.346 1.199 -6.618 1.00 77.00 148 ILE A N 1
ATOM 1108 C CA . ILE A 1 148 ? -13.004 1.530 -7.091 1.00 77.00 148 ILE A CA 1
ATOM 1109 C C . ILE A 1 148 ? -13.097 2.188 -8.472 1.00 77.00 148 ILE A C 1
ATOM 1111 O O . ILE A 1 148 ? -13.573 1.593 -9.440 1.00 77.00 148 ILE A O 1
ATOM 1115 N N . ASN A 1 149 ? -12.585 3.412 -8.591 1.00 85.00 149 ASN A N 1
ATOM 1116 C CA . ASN A 1 149 ? -12.382 4.085 -9.865 1.00 85.00 149 ASN A CA 1
ATOM 1117 C C . ASN A 1 149 ? -11.156 3.498 -10.584 1.00 85.00 149 ASN A C 1
ATOM 1119 O O . ASN A 1 149 ? -10.005 3.885 -10.362 1.00 85.00 149 ASN A O 1
ATOM 1123 N N . TRP A 1 150 ? -11.422 2.555 -11.482 1.00 79.25 150 TRP A N 1
ATOM 1124 C CA . TRP A 1 150 ? -10.401 1.833 -12.238 1.00 79.25 150 TRP A CA 1
ATOM 1125 C C . TRP A 1 150 ? -9.565 2.712 -13.164 1.00 79.25 150 TRP A C 1
ATOM 1127 O O . TRP A 1 150 ? -8.366 2.475 -13.316 1.00 79.25 150 TRP A O 1
ATOM 1137 N N . ASP A 1 151 ? -10.176 3.728 -13.768 1.00 84.25 151 ASP A N 1
ATOM 1138 C CA . ASP A 1 151 ? -9.469 4.637 -14.668 1.00 84.25 151 ASP A CA 1
ATOM 1139 C C . ASP A 1 151 ? -8.494 5.524 -13.887 1.00 84.25 151 ASP A C 1
ATOM 1141 O O . ASP A 1 151 ? -7.367 5.739 -14.334 1.00 84.25 151 ASP A O 1
ATOM 1145 N N . CYS A 1 152 ? -8.875 5.938 -12.672 1.00 85.88 152 CYS A N 1
ATOM 1146 C CA . CYS A 1 152 ? -7.979 6.617 -11.736 1.00 85.88 152 CYS A CA 1
ATOM 1147 C C . CYS A 1 152 ? -6.763 5.742 -11.387 1.00 85.88 152 CYS A C 1
ATOM 1149 O O . CYS A 1 152 ? -5.626 6.205 -11.497 1.00 85.88 152 CYS A O 1
ATOM 1151 N N . LEU A 1 153 ? -6.964 4.462 -11.041 1.00 82.56 153 LEU A N 1
ATOM 1152 C CA . LEU A 1 153 ? -5.849 3.566 -10.698 1.00 82.56 153 LEU A CA 1
ATOM 1153 C C . LEU A 1 153 ? -4.889 3.350 -11.869 1.00 82.56 153 LEU A C 1
ATOM 1155 O O . LEU A 1 153 ? -3.675 3.383 -11.673 1.00 82.56 153 LEU A O 1
ATOM 1159 N N . LYS A 1 154 ? -5.417 3.190 -13.089 1.00 82.25 154 LYS A N 1
ATOM 1160 C CA . LYS A 1 154 ? -4.606 3.051 -14.309 1.00 82.25 154 LYS A CA 1
ATOM 1161 C C . LYS A 1 154 ? -3.750 4.282 -14.608 1.00 82.25 154 LYS A C 1
ATOM 1163 O O . LYS A 1 154 ? -2.698 4.143 -15.220 1.00 82.25 154 LYS A O 1
ATOM 1168 N N . GLN A 1 155 ? -4.187 5.468 -14.193 1.00 84.25 155 GLN A N 1
ATOM 1169 C CA . GLN A 1 155 ? -3.422 6.708 -14.353 1.00 84.25 155 GLN A CA 1
ATOM 1170 C C . GLN A 1 155 ? -2.427 6.934 -13.208 1.00 84.25 155 GLN A C 1
ATOM 1172 O O . GLN A 1 155 ? -1.337 7.454 -13.443 1.00 84.25 155 GLN A O 1
ATOM 1177 N N . CYS A 1 156 ? -2.783 6.532 -11.985 1.00 84.56 156 CYS A N 1
ATOM 1178 C CA . CYS A 1 156 ? -1.973 6.761 -10.791 1.00 84.56 156 CYS A CA 1
ATOM 1179 C C . CYS A 1 156 ? -0.828 5.749 -10.646 1.00 84.56 156 CYS A C 1
ATOM 1181 O O . CYS A 1 156 ? 0.326 6.139 -10.488 1.00 84.56 156 CYS A O 1
ATOM 1183 N N . ALA A 1 157 ? -1.113 4.448 -10.750 1.00 84.12 157 ALA A N 1
ATOM 1184 C CA . ALA A 1 157 ? -0.134 3.399 -10.472 1.00 84.12 157 ALA A CA 1
ATOM 1185 C C . ALA A 1 157 ? 1.138 3.409 -11.361 1.00 84.12 157 ALA A C 1
ATOM 1187 O O . ALA A 1 157 ? 2.198 3.07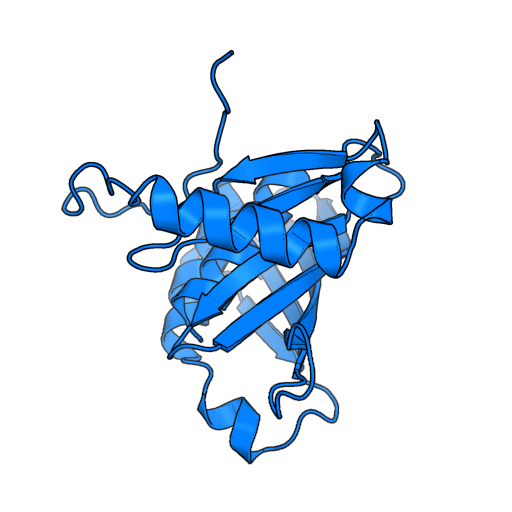1 -10.832 1.00 84.12 157 ALA A O 1
ATOM 1188 N N . PRO A 1 158 ? 1.143 3.855 -12.643 1.00 83.25 158 PRO A N 1
ATOM 1189 C CA . PRO A 1 158 ? 2.389 3.979 -13.407 1.00 83.25 158 PRO A CA 1
ATOM 1190 C C . PRO A 1 158 ? 3.335 5.038 -12.834 1.00 83.25 158 PRO A C 1
ATOM 1192 O O . PRO A 1 158 ? 4.533 4.993 -13.085 1.00 83.25 158 PRO A O 1
ATOM 1195 N N . GLN A 1 159 ? 2.839 5.997 -12.047 1.00 84.12 159 GLN A N 1
ATOM 1196 C CA . GLN A 1 159 ? 3.698 6.998 -11.410 1.00 84.12 159 GLN A CA 1
ATOM 1197 C C . GLN A 1 159 ? 4.616 6.366 -10.352 1.00 84.12 159 GLN A C 1
ATOM 1199 O O . GLN A 1 159 ? 5.659 6.928 -10.022 1.00 84.12 159 GLN A O 1
ATOM 1204 N N . CYS A 1 160 ? 4.298 5.162 -9.862 1.00 86.62 160 CYS A N 1
ATOM 1205 C CA . CYS A 1 160 ? 5.151 4.445 -8.917 1.00 86.62 160 CYS A CA 1
ATOM 1206 C C . CYS A 1 160 ? 6.496 4.014 -9.523 1.00 86.62 160 CYS A C 1
ATOM 1208 O O . CYS A 1 160 ? 7.428 3.725 -8.782 1.00 86.62 160 CYS A O 1
ATOM 1210 N N . LEU A 1 161 ? 6.657 4.065 -10.852 1.00 84.81 161 LEU A N 1
ATOM 1211 C CA . LEU A 1 161 ? 7.941 3.825 -11.523 1.00 84.81 161 LEU A CA 1
ATOM 1212 C C . LEU A 1 161 ? 9.055 4.753 -11.033 1.00 84.81 161 LEU A C 1
ATOM 1214 O O . LEU A 1 161 ? 10.217 4.348 -10.980 1.00 84.81 161 LEU A O 1
ATOM 1218 N N . TYR A 1 162 ? 8.709 5.975 -10.620 1.00 85.06 162 TYR A N 1
ATOM 1219 C CA . TYR A 1 162 ? 9.670 6.927 -10.064 1.00 85.06 162 TYR A CA 1
ATOM 1220 C C . TYR A 1 162 ? 10.274 6.471 -8.728 1.00 85.06 162 TYR A C 1
ATOM 1222 O O . TYR A 1 162 ? 11.304 7.004 -8.318 1.00 85.06 162 TYR A O 1
ATOM 1230 N N . CYS A 1 163 ? 9.694 5.461 -8.072 1.00 84.81 163 CYS A N 1
ATOM 1231 C CA . CYS A 1 163 ? 10.267 4.847 -6.879 1.00 84.81 163 CYS A CA 1
ATOM 1232 C C . CYS A 1 163 ? 11.518 4.005 -7.171 1.00 84.81 163 CYS A C 1
ATOM 1234 O O . CYS A 1 163 ? 12.298 3.740 -6.253 1.00 84.81 163 CYS A O 1
ATOM 1236 N N . GLY A 1 164 ? 11.743 3.588 -8.423 1.00 86.06 164 GLY A N 1
ATOM 1237 C CA . GLY A 1 164 ? 12.908 2.790 -8.808 1.00 86.06 164 GLY A CA 1
ATOM 1238 C C . GLY A 1 164 ? 13.076 1.546 -7.928 1.00 86.06 164 GLY A C 1
ATOM 1239 O O . GLY A 1 164 ? 12.138 0.779 -7.739 1.00 86.06 164 GLY A O 1
ATOM 1240 N N . GLY A 1 165 ? 14.266 1.360 -7.351 1.00 85.44 165 GLY A N 1
ATOM 1241 C CA . GLY A 1 165 ? 14.572 0.244 -6.442 1.00 85.44 165 GLY A CA 1
ATOM 1242 C C . GLY A 1 165 ? 13.975 0.342 -5.033 1.00 85.44 165 GLY A C 1
ATOM 1243 O O . GLY A 1 165 ? 14.143 -0.582 -4.241 1.00 85.44 165 GLY A O 1
ATOM 1244 N N . ASN A 1 166 ? 13.313 1.448 -4.687 1.00 87.44 166 ASN A N 1
ATOM 1245 C CA . ASN A 1 166 ? 12.857 1.701 -3.326 1.00 87.44 166 ASN A CA 1
ATOM 1246 C C . ASN A 1 166 ? 11.473 1.084 -3.073 1.00 87.44 166 ASN A C 1
ATOM 1248 O O . ASN A 1 166 ? 10.441 1.700 -3.338 1.00 87.44 166 ASN A O 1
ATOM 1252 N N . TRP A 1 167 ? 11.458 -0.124 -2.516 1.00 86.69 167 TRP A N 1
ATOM 1253 C CA . TRP A 1 167 ? 10.239 -0.877 -2.217 1.00 86.69 167 TRP A CA 1
ATOM 1254 C C . TRP A 1 167 ? 9.278 -0.152 -1.252 1.00 86.69 167 TRP A C 1
ATOM 1256 O O . TRP A 1 167 ? 8.063 -0.237 -1.411 1.00 86.69 167 TRP A O 1
ATOM 1266 N N . GLN A 1 168 ? 9.806 0.615 -0.295 1.00 86.88 168 GLN A N 1
ATOM 1267 C CA . GLN A 1 168 ? 9.016 1.424 0.638 1.00 86.88 168 GLN A CA 1
ATOM 1268 C C . GLN A 1 168 ? 8.237 2.518 -0.099 1.00 86.88 168 GLN A C 1
ATOM 1270 O O . GLN A 1 168 ? 7.050 2.719 0.147 1.00 86.88 168 GLN A O 1
ATOM 1275 N N . CYS A 1 169 ? 8.888 3.174 -1.064 1.00 86.50 169 CYS A N 1
ATOM 1276 C CA . CYS A 1 169 ? 8.230 4.136 -1.944 1.00 86.50 169 CYS A CA 1
ATOM 1277 C C . CYS A 1 169 ? 7.134 3.467 -2.784 1.00 86.50 169 CYS A C 1
ATOM 1279 O O . CYS A 1 169 ? 6.057 4.039 -2.932 1.00 86.50 169 CYS A O 1
ATOM 1281 N N . TRP A 1 170 ? 7.365 2.250 -3.293 1.00 89.12 170 TRP A N 1
ATOM 1282 C CA . TRP A 1 170 ? 6.349 1.506 -4.048 1.00 89.12 170 TRP A CA 1
ATOM 1283 C C . TRP A 1 170 ? 5.090 1.224 -3.225 1.00 89.12 170 TRP A C 1
ATOM 1285 O O . TRP A 1 170 ? 3.986 1.439 -3.725 1.00 89.12 170 TRP A O 1
ATOM 1295 N N . LEU A 1 171 ? 5.244 0.794 -1.968 1.00 88.69 171 LEU A N 1
ATOM 1296 C CA . LEU A 1 171 ? 4.117 0.568 -1.058 1.00 88.69 171 LEU A CA 1
ATOM 1297 C C . LEU A 1 171 ? 3.350 1.861 -0.770 1.00 88.69 171 LEU A C 1
ATOM 1299 O O . LEU A 1 171 ? 2.134 1.893 -0.956 1.00 88.69 171 LEU A O 1
ATOM 1303 N N . ALA A 1 172 ? 4.052 2.937 -0.405 1.00 86.12 172 ALA A N 1
ATOM 1304 C CA . ALA A 1 172 ? 3.435 4.237 -0.146 1.00 86.12 172 ALA A CA 1
ATOM 1305 C C . ALA A 1 172 ? 2.701 4.778 -1.388 1.00 86.12 172 ALA A C 1
ATOM 1307 O O . ALA A 1 172 ? 1.576 5.273 -1.295 1.00 86.12 172 ALA A O 1
ATOM 1308 N N . CYS A 1 173 ? 3.306 4.628 -2.572 1.00 87.00 173 CYS A N 1
ATOM 1309 C CA . CYS A 1 173 ? 2.717 5.038 -3.842 1.00 87.00 173 CYS A CA 1
ATOM 1310 C C . CYS A 1 173 ? 1.438 4.266 -4.162 1.00 87.00 173 CYS A C 1
ATOM 1312 O O . CYS A 1 173 ? 0.397 4.868 -4.431 1.00 87.00 173 CYS A O 1
ATOM 1314 N N . ALA A 1 174 ? 1.491 2.936 -4.091 1.00 88.31 174 ALA A N 1
ATOM 1315 C CA . ALA A 1 174 ? 0.332 2.101 -4.359 1.00 88.31 174 ALA A CA 1
ATOM 1316 C C . ALA A 1 174 ? -0.782 2.329 -3.333 1.00 88.31 174 ALA A C 1
ATOM 1318 O O . ALA A 1 174 ? -1.944 2.449 -3.721 1.00 88.31 174 ALA A O 1
ATOM 1319 N N . GLY A 1 175 ? -0.437 2.465 -2.050 1.00 87.94 175 GLY A N 1
ATOM 1320 C CA . GLY A 1 175 ? -1.381 2.815 -0.992 1.00 87.94 175 GLY A CA 1
ATOM 1321 C C . GLY A 1 175 ? -2.072 4.150 -1.250 1.00 87.94 175 GLY A C 1
ATOM 1322 O O . GLY A 1 175 ? -3.299 4.237 -1.176 1.00 87.94 175 GLY A O 1
ATOM 1323 N N . GLY A 1 176 ? -1.302 5.167 -1.645 1.00 85.56 176 GLY A N 1
ATOM 1324 C CA . GLY A 1 176 ? -1.828 6.467 -2.053 1.00 85.56 176 GLY A CA 1
ATOM 1325 C C . GLY A 1 176 ? -2.790 6.358 -3.236 1.00 85.56 176 GLY A C 1
ATOM 1326 O O . GLY A 1 176 ? -3.912 6.859 -3.161 1.00 85.56 176 GLY A O 1
ATOM 1327 N N . CYS A 1 177 ? -2.405 5.635 -4.290 1.00 85.88 177 CYS A N 1
ATOM 1328 C CA . CYS A 1 177 ? -3.258 5.419 -5.457 1.00 85.88 177 CYS A CA 1
ATOM 1329 C C . CYS A 1 177 ? -4.556 4.677 -5.112 1.00 85.88 177 CYS A C 1
ATOM 1331 O O . CYS A 1 177 ? -5.628 5.096 -5.543 1.00 85.88 177 CYS A O 1
ATOM 1333 N N . ILE A 1 178 ? -4.491 3.610 -4.308 1.00 85.81 178 ILE A N 1
ATOM 1334 C CA . ILE A 1 178 ? -5.678 2.870 -3.860 1.00 85.81 178 ILE A CA 1
ATOM 1335 C C . ILE A 1 178 ? -6.614 3.800 -3.090 1.00 85.81 178 ILE A C 1
ATOM 1337 O O . ILE A 1 178 ? -7.788 3.900 -3.426 1.00 85.81 178 ILE A O 1
ATOM 1341 N N . ILE A 1 179 ? -6.108 4.535 -2.099 1.00 84.81 179 ILE A N 1
ATOM 1342 C CA . ILE A 1 179 ? -6.940 5.406 -1.258 1.00 84.81 179 ILE A CA 1
ATOM 1343 C C . ILE A 1 179 ? -7.555 6.560 -2.061 1.00 84.81 179 ILE A C 1
ATOM 1345 O O . ILE A 1 179 ? -8.720 6.903 -1.842 1.00 84.81 179 ILE A O 1
ATOM 1349 N N . GLN A 1 180 ? -6.797 7.151 -2.989 1.00 83.69 180 GLN A N 1
ATOM 1350 C CA . GLN A 1 180 ? -7.278 8.220 -3.864 1.00 83.69 180 GLN A CA 1
ATOM 1351 C C . GLN A 1 180 ? -8.382 7.743 -4.812 1.00 83.69 180 GLN A C 1
ATOM 1353 O O . GLN A 1 180 ? -9.305 8.508 -5.091 1.00 83.69 180 GLN A O 1
ATOM 1358 N N . CYS A 1 181 ? -8.270 6.512 -5.313 1.00 83.38 181 CYS A N 1
ATOM 1359 C CA . CYS A 1 181 ? -9.140 5.985 -6.358 1.00 83.38 181 CYS A CA 1
ATOM 1360 C C . CYS A 1 181 ? -10.281 5.095 -5.852 1.00 83.38 181 CYS A C 1
ATOM 1362 O O . CYS A 1 181 ? -11.159 4.758 -6.644 1.00 83.38 181 CYS A O 1
ATOM 1364 N N . LEU A 1 182 ? -10.299 4.711 -4.572 1.00 78.25 182 LEU A N 1
ATOM 1365 C CA . LEU A 1 182 ? -11.534 4.274 -3.904 1.00 78.25 182 LEU A CA 1
ATOM 1366 C C . LEU A 1 182 ? -12.600 5.359 -4.011 1.00 78.25 182 LEU A C 1
ATOM 1368 O O . LEU A 1 182 ? -13.753 5.101 -3.599 1.00 78.25 182 LEU A O 1
#

Organism: NCBI:txid405005

Secondary structure (DSSP, 8-state):
-----------TTS------HHHHHHHHHHHHHH-HHHHH-TTEEEEEEEETTEEEEEEEE--TTS-EEEEEEEETTEEEEEEEEEEEEEEETTEEEEEEEEEEEESSS-S--EEEEEEEEES-TT-GGG-EEEEE-TT--HHHHTTS-HHHHHHHGGGGGGGTT-HHHHHHHHHHHHHHH-

Radius of gyration: 15.85 Å; chains: 1; bounding box: 37×37×42 Å

Sequence (182 aa):
MAGHGCGCGGDGSNGPVRYNATSVQLLTERARTFNQAAFDNPNLQTSLLAVGPNLALEILSSDENDKKSLVFFQRAGTFNILDLDLCKFDLDYPKIEVEICFEISPLGDGPLKIKGKIRIECLDISNPSGCSISIDLGETDRGIQALINWDCLKQCAPQCLYCGGNWQCWLACAGGCIIQCL

pLDDT: mean 76.94, std 15.44, range [23.98, 93.19]